Protein AF-A0A960UK74-F1 (afdb_monomer_lite)

pLDDT: mean 92.97, std 7.19, range [62.62, 98.44]

Radius of gyration: 13.46 Å; chains: 1; bounding box: 28×27×34 Å

Foldseek 3Di:
DPPFKDADCPDPPVVVVRHPPIAGACVPDPFDDDVPFTFDGQAADPPSDTHDPVDDDDGARDPPRPPD

Sequence (68 aa):
ATAAAWRYPSPSEAFVAIKDCLCFYPSRMDAVFVDDEQARAQEGDFYGGWITKDIIGPFKGGAGTLGW

Secondary structure (DSSP, 8-state):
-TT-EEEBSS--GGGGGGBT-EEE-GGGSS--EETTEEPEEPSSSSS--EE-TT--S--SSSTT-TT-

Structure (mmCIF, N/CA/C/O backbone):
data_AF-A0A960UK74-F1
#
_entry.id   AF-A0A960UK74-F1
#
loop_
_atom_site.group_PDB
_atom_site.id
_atom_site.type_symbol
_atom_site.label_atom_id
_atom_site.label_alt_id
_atom_site.label_comp_id
_atom_site.label_asym_id
_atom_site.label_entity_id
_atom_site.label_seq_id
_atom_site.pdbx_PDB_ins_code
_atom_site.Cartn_x
_atom_site.Cartn_y
_atom_site.Cartn_z
_atom_site.occupancy
_atom_site.B_iso_or_equiv
_atom_site.auth_seq_id
_atom_site.auth_comp_id
_atom_site.auth_asym_id
_atom_site.auth_atom_id
_atom_site.pdbx_PDB_model_num
ATOM 1 N N . ALA A 1 1 ? -9.395 12.172 -3.418 1.00 68.94 1 ALA A N 1
ATOM 2 C CA . ALA A 1 1 ? -8.152 12.247 -2.624 1.00 68.94 1 ALA A CA 1
ATOM 3 C C . ALA A 1 1 ? -6.983 12.644 -3.526 1.00 68.94 1 ALA A C 1
ATOM 5 O O . ALA A 1 1 ? -6.876 12.111 -4.624 1.00 68.94 1 ALA A O 1
ATOM 6 N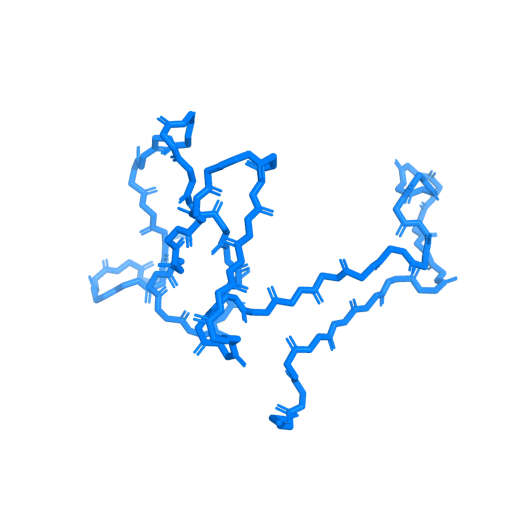 N . THR A 1 2 ? -6.128 13.577 -3.102 1.00 83.81 2 THR A N 1
ATOM 7 C CA . THR A 1 2 ? -4.928 13.979 -3.865 1.00 83.81 2 THR A CA 1
ATOM 8 C C . THR A 1 2 ? -3.771 13.029 -3.545 1.00 83.81 2 THR A C 1
ATOM 10 O O . THR A 1 2 ? -3.557 12.712 -2.377 1.00 83.81 2 THR A O 1
ATOM 13 N N . ALA A 1 3 ? -3.036 12.564 -4.563 1.00 88.88 3 ALA A N 1
ATOM 14 C CA . ALA A 1 3 ? -1.867 11.680 -4.417 1.00 88.88 3 ALA A CA 1
ATOM 15 C C . ALA A 1 3 ? -2.116 10.414 -3.560 1.00 88.88 3 ALA A C 1
ATOM 17 O O . ALA A 1 3 ? -1.304 10.053 -2.714 1.00 88.88 3 ALA A O 1
ATOM 18 N N . ALA A 1 4 ? -3.267 9.757 -3.739 1.00 93.69 4 ALA A N 1
ATOM 19 C CA . ALA A 1 4 ? -3.644 8.569 -2.964 1.00 93.69 4 ALA A CA 1
ATOM 20 C C . ALA A 1 4 ? -3.143 7.239 -3.552 1.00 93.69 4 ALA A C 1
ATOM 22 O O . ALA A 1 4 ? -3.219 6.220 -2.872 1.00 93.69 4 ALA A O 1
ATOM 23 N N . ALA A 1 5 ? -2.652 7.246 -4.792 1.00 95.31 5 ALA A N 1
ATOM 24 C CA . ALA A 1 5 ? -2.214 6.057 -5.509 1.00 95.31 5 ALA A CA 1
ATOM 25 C C . ALA A 1 5 ? -0.944 6.333 -6.317 1.00 95.31 5 ALA A C 1
ATOM 27 O O . ALA A 1 5 ? -0.685 7.471 -6.717 1.00 95.31 5 ALA A O 1
ATOM 28 N N . TRP A 1 6 ? -0.178 5.280 -6.579 1.00 95.19 6 TRP A N 1
ATOM 29 C CA . TRP A 1 6 ? 1.009 5.300 -7.423 1.00 95.19 6 TRP A CA 1
ATOM 30 C C . TRP A 1 6 ? 1.116 4.006 -8.233 1.00 95.19 6 TRP A C 1
ATOM 32 O O . TRP A 1 6 ? 0.399 3.034 -7.996 1.00 95.19 6 TRP A O 1
ATOM 42 N N . ARG A 1 7 ? 2.018 4.010 -9.214 1.00 96.50 7 ARG A N 1
ATOM 43 C CA . ARG A 1 7 ? 2.411 2.831 -9.992 1.00 96.50 7 ARG A CA 1
ATOM 44 C C . ARG A 1 7 ? 3.859 2.956 -10.429 1.00 96.50 7 ARG A C 1
ATOM 46 O O . ARG A 1 7 ? 4.406 4.060 -10.450 1.00 96.50 7 ARG A O 1
ATOM 53 N N . TYR A 1 8 ? 4.433 1.846 -10.869 1.00 97.12 8 TYR A N 1
ATOM 54 C CA . TYR A 1 8 ? 5.763 1.807 -11.467 1.00 97.12 8 TYR A CA 1
ATOM 55 C C . TYR A 1 8 ? 5.632 1.570 -12.982 1.00 97.12 8 TYR A C 1
ATOM 57 O O . TYR A 1 8 ? 5.456 0.427 -13.399 1.00 97.12 8 TYR A O 1
ATOM 65 N N . PRO A 1 9 ? 5.682 2.619 -13.831 1.00 97.50 9 PRO A N 1
ATOM 66 C CA . PRO A 1 9 ? 5.547 2.463 -15.287 1.00 97.50 9 PRO A CA 1
ATOM 67 C C . PRO A 1 9 ? 6.815 1.904 -15.955 1.00 97.50 9 PRO A C 1
ATOM 69 O O . PRO A 1 9 ? 6.762 1.353 -17.053 1.00 97.50 9 PRO A O 1
ATOM 72 N N . SER A 1 10 ? 7.964 2.046 -15.291 1.00 97.94 10 SER A N 1
ATOM 73 C CA . SER A 1 10 ? 9.264 1.550 -15.745 1.00 97.94 10 SER A CA 1
ATOM 74 C C . SER A 1 10 ? 10.036 0.950 -14.560 1.00 97.94 10 SER A C 1
ATOM 76 O O . SER A 1 10 ? 10.998 1.564 -14.093 1.00 97.94 10 SER A O 1
ATOM 78 N N . PRO A 1 11 ? 9.582 -0.191 -14.002 1.00 97.81 11 PRO A N 1
ATOM 79 C CA . PRO A 1 11 ? 10.284 -0.866 -12.911 1.00 97.81 11 PRO A CA 1
ATOM 80 C C . PRO A 1 11 ? 11.627 -1.441 -13.393 1.00 97.81 11 PRO A C 1
ATOM 82 O O . PRO A 1 11 ? 11.829 -1.639 -14.593 1.00 97.81 11 PRO A O 1
ATOM 85 N N . SER A 1 12 ? 12.547 -1.729 -12.467 1.00 98.19 12 SER A N 1
ATOM 86 C CA . SER A 1 12 ? 13.756 -2.489 -12.808 1.00 98.19 12 SER A CA 1
ATOM 87 C C . SER A 1 12 ? 13.405 -3.933 -13.182 1.00 98.19 12 SER A C 1
ATOM 89 O O . SER A 1 12 ? 12.311 -4.416 -12.887 1.00 98.19 12 SER A O 1
ATOM 91 N N . GLU A 1 13 ? 14.338 -4.628 -13.830 1.00 98.12 13 GLU A N 1
ATOM 92 C CA . GLU A 1 13 ? 14.118 -5.960 -14.407 1.00 98.12 13 GLU A CA 1
ATOM 93 C C . GLU A 1 13 ? 13.524 -6.969 -13.408 1.00 98.12 13 GLU A C 1
ATOM 95 O O . GLU A 1 13 ? 12.542 -7.641 -13.716 1.00 98.12 13 GLU A O 1
ATOM 100 N N . ALA A 1 14 ? 14.033 -6.994 -12.171 1.00 98.44 14 ALA A N 1
ATOM 101 C CA . ALA A 1 14 ? 13.547 -7.883 -11.112 1.00 98.44 14 ALA A CA 1
ATOM 102 C C . ALA A 1 14 ? 12.086 -7.622 -10.680 1.00 98.44 14 ALA A C 1
ATOM 104 O O . ALA A 1 14 ? 11.467 -8.487 -10.066 1.00 98.44 14 ALA A O 1
ATOM 105 N N . PHE A 1 15 ? 11.523 -6.451 -10.997 1.00 97.62 15 PHE A N 1
ATOM 106 C CA . PHE A 1 15 ? 10.174 -6.030 -10.607 1.00 97.62 15 PHE A CA 1
ATOM 107 C C . PHE A 1 15 ? 9.250 -5.809 -11.810 1.00 97.62 15 PHE A C 1
ATOM 109 O O . PHE A 1 15 ? 8.211 -5.162 -11.688 1.00 97.62 15 PHE A O 1
ATOM 116 N N . VAL A 1 16 ? 9.577 -6.357 -12.985 1.00 98.00 16 VAL A N 1
ATOM 117 C CA . VAL A 1 16 ? 8.729 -6.205 -14.180 1.00 98.00 16 VAL A CA 1
ATOM 118 C C . VAL A 1 16 ? 7.299 -6.718 -13.961 1.00 98.00 16 VAL A C 1
ATOM 120 O O . VAL A 1 16 ? 6.359 -6.187 -14.547 1.00 98.00 16 VAL A O 1
ATOM 123 N N . ALA A 1 17 ? 7.124 -7.691 -13.059 1.00 98.25 17 ALA A N 1
ATOM 124 C CA . ALA A 1 17 ? 5.831 -8.270 -12.703 1.00 98.25 17 ALA A CA 1
ATOM 125 C C . ALA A 1 17 ? 4.835 -7.258 -12.106 1.00 98.25 17 ALA A C 1
ATOM 127 O O . ALA A 1 17 ? 3.635 -7.485 -12.195 1.00 98.25 17 ALA A O 1
ATOM 128 N N . ILE A 1 18 ? 5.312 -6.148 -11.525 1.00 97.56 18 ILE A N 1
ATOM 129 C CA . ILE A 1 18 ? 4.452 -5.098 -10.952 1.00 97.56 18 ILE A CA 1
ATOM 130 C C . ILE A 1 18 ? 4.305 -3.880 -11.874 1.00 97.56 18 ILE A C 1
ATOM 132 O O . ILE A 1 18 ? 3.837 -2.823 -11.440 1.00 97.56 18 ILE A O 1
ATOM 136 N N . LYS A 1 19 ? 4.736 -3.987 -13.140 1.00 98.06 19 LYS A N 1
ATOM 137 C CA . LYS A 1 19 ? 4.597 -2.900 -14.109 1.00 98.06 19 LYS A CA 1
ATOM 138 C C . LYS A 1 19 ? 3.128 -2.506 -14.233 1.00 98.06 19 LYS A C 1
ATOM 140 O O . LYS A 1 19 ? 2.262 -3.347 -14.440 1.00 98.06 19 LYS A O 1
ATOM 145 N N . ASP A 1 20 ? 2.878 -1.205 -14.120 1.00 96.75 20 ASP A N 1
ATOM 146 C CA . ASP A 1 20 ? 1.550 -0.593 -14.207 1.00 96.75 20 ASP A CA 1
ATOM 147 C C . ASP A 1 20 ? 0.524 -1.058 -13.152 1.00 96.75 20 ASP A C 1
ATOM 149 O O . ASP A 1 20 ? -0.593 -0.536 -13.134 1.00 96.75 20 ASP A O 1
ATOM 153 N N . CYS A 1 21 ? 0.904 -1.936 -12.213 1.00 97.19 21 CYS A N 1
ATOM 154 C CA . CYS A 1 21 ? 0.096 -2.245 -11.039 1.00 97.19 21 CYS A CA 1
ATOM 155 C C . CYS A 1 21 ? -0.105 -0.985 -10.193 1.00 97.19 21 CYS A C 1
ATOM 157 O O . CYS A 1 21 ? 0.832 -0.218 -9.947 1.00 97.19 21 CYS A O 1
ATOM 159 N N . LEU A 1 22 ? -1.340 -0.786 -9.739 1.00 95.31 22 LEU A N 1
ATOM 160 C CA . LEU A 1 22 ? -1.692 0.311 -8.851 1.00 95.31 22 LEU A CA 1
ATOM 161 C C . LEU A 1 22 ? -1.472 -0.112 -7.404 1.00 95.31 22 LEU A C 1
ATOM 163 O O . LEU A 1 22 ? -1.917 -1.177 -6.985 1.00 95.31 22 LEU A O 1
ATOM 167 N N . CYS A 1 23 ? -0.845 0.767 -6.638 1.00 94.31 23 CYS A N 1
ATOM 168 C CA . CYS A 1 23 ? -0.832 0.705 -5.187 1.00 94.31 23 CYS A CA 1
ATOM 169 C C . CYS A 1 23 ? -1.428 2.003 -4.640 1.00 94.31 23 CYS A C 1
ATOM 171 O O . CYS A 1 23 ? -1.399 3.037 -5.313 1.00 94.31 23 CYS A O 1
AT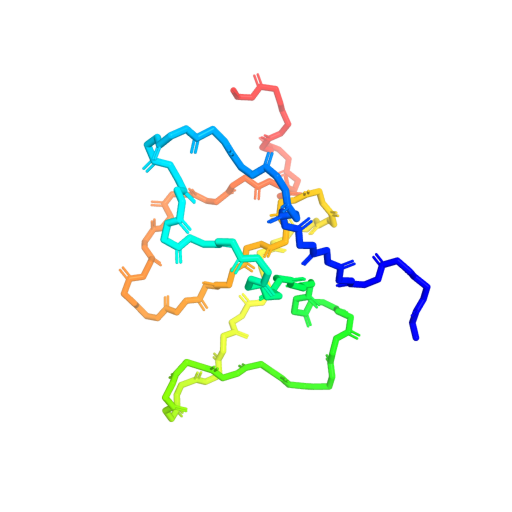OM 173 N N . PHE A 1 24 ? -2.025 1.952 -3.456 1.00 95.12 24 PHE A N 1
ATOM 174 C CA . PHE A 1 24 ? -2.716 3.091 -2.865 1.00 95.12 24 PHE A CA 1
ATOM 175 C C . PHE A 1 24 ? -2.756 3.004 -1.347 1.00 95.12 24 PHE A C 1
ATOM 177 O O . PHE A 1 24 ? -2.598 1.933 -0.770 1.00 95.12 24 PHE A O 1
ATOM 184 N N . TYR A 1 25 ? -2.970 4.151 -0.708 1.00 95.62 25 TYR A N 1
ATOM 185 C CA . TYR A 1 25 ? -3.078 4.257 0.744 1.00 95.62 25 TYR A CA 1
ATOM 186 C C . TYR A 1 25 ? -4.460 3.789 1.217 1.00 95.62 25 TYR A C 1
ATOM 188 O O . TYR A 1 25 ? -5.446 4.457 0.885 1.00 95.62 25 TYR A O 1
ATOM 196 N N . PRO A 1 26 ? -4.571 2.727 2.044 1.00 95.50 26 PRO A N 1
ATOM 197 C CA . PRO A 1 26 ? -5.860 2.335 2.613 1.00 95.50 26 PRO A CA 1
ATOM 198 C C . PRO A 1 26 ? -6.477 3.422 3.494 1.00 95.50 26 PRO A C 1
ATOM 200 O O . PRO A 1 26 ? -7.692 3.562 3.518 1.00 95.50 26 PRO A O 1
ATOM 203 N N . SER A 1 27 ? -5.648 4.259 4.135 1.00 94.00 27 SER A N 1
ATOM 204 C CA . SER A 1 27 ? -6.087 5.422 4.924 1.00 94.00 27 SER A CA 1
ATOM 205 C C . SER A 1 27 ? -6.832 6.488 4.106 1.00 94.00 27 SER A C 1
ATOM 207 O O . SER A 1 27 ? -7.431 7.392 4.684 1.00 94.00 27 SER A O 1
ATOM 209 N N . ARG A 1 28 ? -6.796 6.410 2.767 1.00 95.50 28 ARG A N 1
ATOM 210 C CA . ARG A 1 28 ? -7.411 7.380 1.843 1.00 95.50 28 ARG A CA 1
ATOM 211 C C . ARG A 1 28 ? -8.532 6.795 0.988 1.00 95.50 28 ARG A C 1
ATOM 213 O O . ARG A 1 28 ? -8.965 7.458 0.044 1.00 95.50 28 ARG A O 1
ATOM 220 N N . MET A 1 29 ? -8.966 5.578 1.297 1.00 94.56 29 MET A N 1
ATOM 221 C CA . MET A 1 29 ? -10.073 4.889 0.639 1.00 94.56 29 MET A CA 1
ATOM 222 C C . MET A 1 29 ? -11.183 4.623 1.653 1.00 94.56 29 MET A C 1
ATOM 224 O O . MET A 1 29 ? -10.912 4.518 2.846 1.00 94.56 29 MET A O 1
ATOM 228 N N . ASP A 1 30 ? -12.419 4.468 1.179 1.00 95.88 30 ASP A N 1
ATOM 229 C CA . ASP A 1 30 ? -13.538 4.093 2.053 1.00 95.88 30 ASP A CA 1
ATOM 230 C C . ASP A 1 30 ? -13.365 2.661 2.588 1.00 95.88 30 ASP A C 1
ATOM 232 O O . ASP A 1 30 ? -13.636 2.386 3.757 1.00 95.88 30 ASP A O 1
ATOM 236 N N . ALA A 1 31 ? -12.871 1.749 1.741 1.00 96.00 31 ALA A N 1
ATOM 237 C CA . ALA A 1 31 ? -12.491 0.395 2.120 1.00 96.00 31 ALA A CA 1
ATOM 238 C C . ALA A 1 31 ? -11.479 -0.205 1.130 1.00 96.00 31 ALA A C 1
ATOM 240 O O . ALA A 1 31 ? -11.490 0.111 -0.061 1.00 96.00 31 ALA A O 1
ATOM 241 N N . VAL A 1 32 ? -10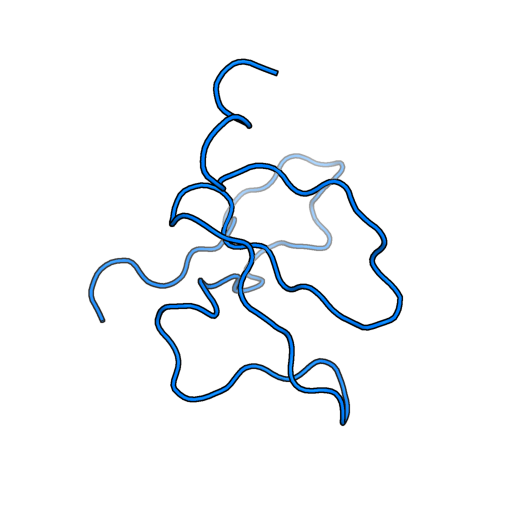.616 -1.091 1.631 1.00 96.69 32 VAL A N 1
ATOM 242 C CA . VAL A 1 32 ? -9.635 -1.848 0.842 1.00 96.69 32 VAL A CA 1
ATOM 243 C C . VAL A 1 32 ? -9.732 -3.307 1.240 1.00 96.69 32 VAL A C 1
ATOM 245 O O 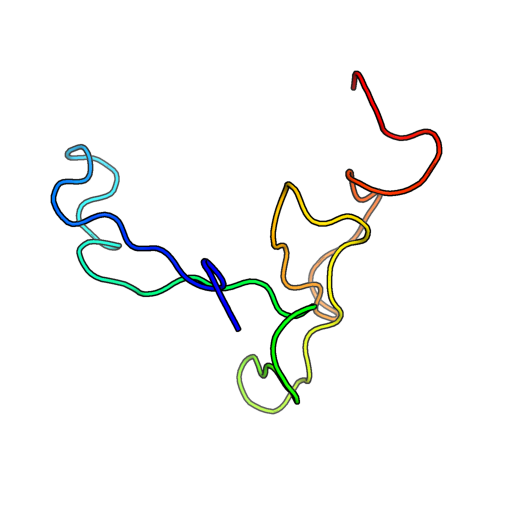. VAL A 1 32 ? -9.699 -3.608 2.432 1.00 96.69 32 VAL A O 1
ATOM 248 N N . PHE A 1 33 ? -9.836 -4.193 0.255 1.00 97.56 33 PHE A N 1
ATOM 249 C CA . PHE A 1 33 ? -9.998 -5.623 0.478 1.00 97.56 33 PHE A CA 1
ATOM 250 C C . PHE A 1 33 ? -8.884 -6.413 -0.205 1.00 97.56 33 PHE A C 1
ATOM 252 O O . PHE A 1 33 ? -8.465 -6.078 -1.315 1.00 97.56 33 PHE A O 1
ATOM 259 N N . VAL A 1 34 ? -8.425 -7.460 0.475 1.00 97.00 34 VAL A N 1
ATOM 260 C CA . VAL A 1 34 ? -7.636 -8.553 -0.092 1.00 97.00 34 VAL A CA 1
ATOM 261 C C . VAL A 1 34 ? -8.536 -9.779 -0.032 1.00 97.00 34 VAL A C 1
ATOM 263 O O . VAL A 1 34 ? -8.858 -10.252 1.057 1.00 97.00 34 VAL A O 1
ATOM 266 N N . ASP A 1 35 ? -9.002 -10.230 -1.195 1.00 96.38 35 ASP A N 1
ATOM 267 C CA . ASP A 1 35 ? -10.121 -11.169 -1.309 1.00 96.38 35 ASP A CA 1
ATOM 268 C C . ASP A 1 35 ? -11.346 -10.668 -0.512 1.00 96.38 35 ASP A C 1
ATOM 270 O O . ASP A 1 35 ? -11.838 -9.569 -0.775 1.00 96.38 35 ASP A O 1
ATOM 274 N N . ASP A 1 36 ? -11.807 -11.431 0.482 1.00 97.50 36 ASP A N 1
ATOM 275 C CA . ASP A 1 36 ? -12.936 -11.083 1.357 1.00 97.50 36 ASP A CA 1
ATOM 276 C C . ASP A 1 36 ? -12.512 -10.361 2.652 1.00 97.50 36 ASP A C 1
ATOM 278 O O . ASP A 1 36 ? -13.344 -10.036 3.503 1.00 97.50 36 ASP A O 1
ATOM 282 N N . GLU A 1 37 ? -11.214 -10.116 2.849 1.00 98.38 37 GLU A N 1
ATOM 283 C CA . GLU A 1 37 ? -10.688 -9.508 4.066 1.00 98.38 37 GLU A CA 1
ATOM 284 C C . GLU A 1 37 ? -10.443 -8.008 3.897 1.00 98.38 37 GLU A C 1
ATOM 286 O O . GLU A 1 37 ? -9.641 -7.580 3.067 1.00 98.38 37 GLU A O 1
ATOM 291 N N . GLN A 1 38 ? -11.076 -7.194 4.746 1.00 98.19 38 GLN A N 1
ATOM 292 C CA . GLN A 1 38 ? -10.794 -5.763 4.794 1.00 98.19 38 GLN A CA 1
ATOM 293 C C . GLN A 1 38 ? -9.420 -5.502 5.428 1.00 98.19 38 GLN A C 1
ATOM 295 O O . G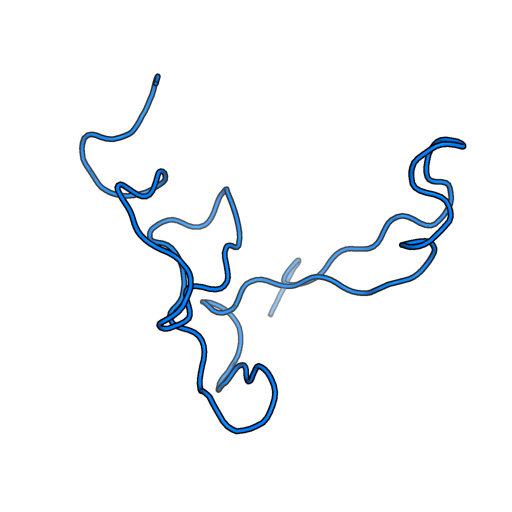LN A 1 38 ? -9.199 -5.779 6.609 1.00 98.19 38 GLN A O 1
ATOM 300 N N . ALA A 1 39 ? -8.511 -4.909 4.658 1.00 97.62 39 ALA A N 1
ATOM 301 C CA . ALA A 1 39 ? -7.188 -4.535 5.131 1.00 97.62 39 ALA A CA 1
ATOM 302 C C . ALA A 1 39 ? -7.262 -3.331 6.080 1.00 97.62 39 ALA A C 1
ATOM 304 O O . ALA A 1 39 ? -7.915 -2.321 5.802 1.00 97.62 39 ALA A O 1
ATOM 305 N N . ARG A 1 40 ? -6.526 -3.403 7.192 1.00 96.75 40 ARG A N 1
ATOM 306 C CA . ARG A 1 40 ? -6.320 -2.262 8.090 1.00 96.75 40 ARG A CA 1
ATOM 307 C C . ARG A 1 40 ? -5.174 -1.404 7.566 1.00 96.75 40 ARG A C 1
ATOM 309 O O . ARG A 1 40 ? -4.120 -1.927 7.209 1.00 96.75 40 ARG A O 1
ATOM 316 N N . ALA A 1 41 ? -5.356 -0.086 7.559 1.00 95.62 41 ALA A N 1
ATOM 317 C CA . ALA A 1 41 ? -4.277 0.829 7.208 1.00 95.62 41 ALA A CA 1
ATOM 318 C C . ALA A 1 41 ? -3.125 0.704 8.217 1.00 95.62 41 ALA A C 1
ATOM 320 O O . ALA A 1 41 ? -3.348 0.754 9.430 1.00 95.62 41 ALA A O 1
ATOM 321 N N . GLN A 1 42 ? -1.898 0.551 7.718 1.00 94.94 42 GLN A N 1
ATOM 322 C CA . GLN A 1 42 ? -0.705 0.753 8.536 1.00 94.94 42 GLN A CA 1
ATOM 323 C C . GLN A 1 42 ? -0.687 2.193 9.058 1.00 94.94 42 GLN A C 1
ATOM 325 O O . GLN A 1 42 ? -1.011 3.118 8.318 1.00 94.94 42 GLN A O 1
ATOM 330 N N . GLU A 1 43 ? -0.343 2.376 10.335 1.00 92.75 43 GLU A N 1
ATOM 331 C CA . GLU A 1 43 ? -0.333 3.700 10.958 1.00 92.75 43 GLU A CA 1
ATOM 332 C C . GLU A 1 43 ? 0.664 4.637 10.258 1.00 92.75 43 GLU A C 1
ATOM 334 O O . GLU A 1 43 ? 1.741 4.220 9.823 1.00 92.75 43 GLU A O 1
ATOM 339 N N . GLY A 1 44 ? 0.295 5.914 10.162 1.00 88.00 44 GLY A N 1
ATOM 340 C CA . GLY A 1 44 ? 1.033 6.917 9.405 1.00 88.00 44 GLY A CA 1
ATOM 341 C C . GLY A 1 44 ? 0.782 6.843 7.895 1.00 88.00 44 GLY A C 1
ATOM 342 O O . GLY A 1 44 ? 0.250 5.879 7.360 1.00 88.00 44 GLY A O 1
ATOM 343 N N . ASP A 1 45 ? 1.201 7.888 7.185 1.00 84.06 45 ASP A N 1
ATOM 344 C CA . ASP A 1 45 ? 0.901 8.074 5.755 1.00 84.06 45 ASP A CA 1
ATOM 345 C C . ASP A 1 45 ? 2.141 7.904 4.855 1.00 84.06 45 ASP A C 1
ATOM 347 O O . ASP A 1 45 ? 2.129 8.285 3.689 1.00 84.06 45 ASP A O 1
ATOM 351 N N . PHE A 1 46 ? 3.233 7.346 5.391 1.00 87.31 46 PHE A N 1
ATOM 352 C CA . PHE A 1 46 ? 4.485 7.165 4.645 1.00 87.31 46 PHE A CA 1
ATOM 353 C C . PHE A 1 46 ? 4.561 5.821 3.905 1.00 87.31 46 PHE A C 1
ATOM 355 O O . PHE A 1 46 ? 4.977 5.781 2.753 1.00 87.31 46 PHE A O 1
ATOM 362 N N . TYR A 1 47 ? 4.174 4.716 4.555 1.00 89.88 47 TYR A N 1
ATOM 363 C CA . TYR A 1 47 ? 4.376 3.364 4.010 1.00 89.88 47 TYR A CA 1
ATOM 364 C C . TYR A 1 47 ? 3.209 2.857 3.157 1.00 89.88 47 TYR A C 1
ATOM 366 O O . TYR A 1 47 ? 3.421 2.025 2.281 1.00 89.88 47 TYR A O 1
ATOM 374 N N . GLY A 1 48 ? 1.981 3.320 3.421 1.00 93.12 48 GLY A N 1
ATOM 375 C CA . GLY A 1 48 ? 0.791 2.871 2.691 1.00 93.12 48 GLY A CA 1
ATOM 376 C C . GLY A 1 48 ? 0.522 1.369 2.797 1.00 93.12 48 GLY A C 1
ATOM 377 O O . GLY A 1 48 ? 0.004 0.789 1.851 1.00 93.12 48 GLY A O 1
ATOM 378 N N . GLY A 1 49 ? 0.897 0.738 3.916 1.00 94.94 49 GLY A N 1
ATOM 379 C CA . GLY A 1 49 ? 0.777 -0.707 4.118 1.00 94.94 49 GLY A CA 1
ATOM 380 C C . GLY A 1 49 ? -0.657 -1.186 4.351 1.00 94.94 49 GLY A C 1
ATOM 381 O O . GLY A 1 49 ? -1.483 -0.483 4.939 1.00 94.94 49 GLY A O 1
ATOM 382 N N . TRP A 1 50 ? -0.933 -2.399 3.868 1.00 96.50 50 TRP A N 1
ATOM 383 C CA . TRP A 1 50 ? -2.236 -3.065 3.909 1.00 96.50 50 TRP A CA 1
ATOM 384 C C . TRP A 1 50 ? -2.135 -4.226 4.894 1.00 96.50 50 TRP A C 1
ATOM 386 O O . TRP A 1 50 ? -1.612 -5.276 4.545 1.00 96.50 50 TRP A O 1
ATOM 396 N N . ILE A 1 51 ? -2.565 -4.039 6.140 1.00 96.81 51 ILE A N 1
ATOM 397 C CA . ILE A 1 51 ? -2.397 -5.055 7.182 1.00 96.81 51 ILE A CA 1
ATOM 398 C C . ILE A 1 51 ? -3.601 -6.001 7.178 1.00 96.81 51 ILE A C 1
ATOM 400 O O . ILE A 1 51 ? -4.705 -5.603 7.559 1.00 96.81 51 ILE A O 1
ATOM 404 N N . THR A 1 52 ? -3.361 -7.256 6.802 1.00 97.81 52 THR A N 1
ATOM 405 C CA . THR A 1 52 ? -4.298 -8.385 6.926 1.00 97.81 52 THR A CA 1
ATOM 406 C C . THR A 1 52 ?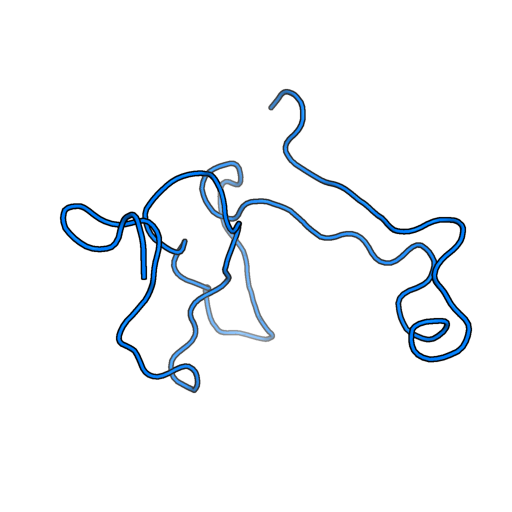 -3.943 -9.264 8.135 1.00 97.81 52 THR A C 1
ATOM 408 O O . THR A 1 52 ? -2.957 -9.011 8.832 1.00 97.81 52 THR A O 1
ATOM 411 N N . LYS A 1 53 ? -4.734 -10.307 8.409 1.00 97.06 53 LYS A N 1
ATOM 412 C CA . LYS A 1 53 ? -4.521 -11.296 9.478 1.00 97.06 53 LYS A CA 1
ATOM 413 C C . LYS A 1 53 ? -3.208 -12.060 9.315 1.00 97.06 53 LYS A C 1
ATOM 415 O O . LYS A 1 53 ? -2.637 -12.500 10.308 1.00 97.06 53 LYS A O 1
ATOM 420 N N . ASP A 1 54 ? -2.738 -12.188 8.076 1.00 97.19 54 ASP A N 1
ATOM 421 C CA . ASP A 1 54 ? -1.530 -12.936 7.730 1.00 97.19 54 ASP A CA 1
ATOM 422 C C . ASP A 1 54 ? -0.253 -12.101 7.929 1.00 97.19 54 ASP A C 1
ATOM 424 O O . ASP A 1 54 ? 0.856 -12.636 7.933 1.00 97.19 54 ASP A O 1
ATOM 428 N N . ILE A 1 55 ? -0.391 -10.784 8.121 1.00 95.69 55 ILE A N 1
ATOM 429 C CA . ILE A 1 55 ? 0.727 -9.860 8.304 1.00 95.69 55 ILE A CA 1
ATOM 430 C C . ILE A 1 55 ? 0.903 -9.562 9.797 1.00 95.69 55 ILE A C 1
ATOM 432 O O . ILE A 1 55 ? 0.080 -8.894 10.425 1.00 95.69 55 ILE A O 1
ATOM 436 N N . ILE A 1 56 ? 2.009 -10.046 10.368 1.00 94.69 56 ILE A N 1
ATOM 437 C CA . ILE A 1 56 ? 2.335 -9.915 11.794 1.00 94.69 56 ILE A CA 1
ATOM 438 C C . ILE A 1 56 ? 3.353 -8.789 12.010 1.00 94.69 56 ILE A C 1
ATOM 440 O O . ILE A 1 56 ? 4.309 -8.644 11.251 1.00 94.69 56 ILE A O 1
ATOM 444 N N . GLY A 1 57 ? 3.122 -7.974 13.042 1.00 91.62 57 GLY A N 1
ATOM 445 C CA . GLY A 1 57 ? 3.964 -6.827 13.384 1.00 91.62 57 GLY A CA 1
ATOM 446 C C . GLY A 1 57 ? 5.290 -7.198 14.067 1.00 91.62 57 GLY A C 1
ATOM 447 O O . GLY A 1 57 ? 5.623 -8.378 14.192 1.00 91.62 57 GLY A O 1
ATOM 448 N N . PRO A 1 58 ? 6.040 -6.197 14.565 1.00 91.38 58 PRO A N 1
ATOM 449 C CA . PRO A 1 58 ? 5.657 -4.787 14.706 1.00 91.38 58 PRO A CA 1
ATOM 450 C C . PRO A 1 58 ? 5.625 -4.019 13.375 1.00 91.38 58 PRO A C 1
ATOM 452 O O . PRO A 1 58 ? 6.353 -4.340 12.440 1.00 91.38 58 PRO A O 1
ATOM 455 N N . PHE A 1 59 ? 4.786 -2.983 13.294 1.00 91.31 59 PHE A N 1
ATOM 456 C CA . PHE A 1 59 ? 4.624 -2.161 12.089 1.00 91.31 59 PHE A CA 1
ATOM 457 C C . PHE A 1 59 ? 5.270 -0.788 12.263 1.00 91.31 59 PHE A C 1
ATOM 459 O O . PHE A 1 59 ? 5.115 -0.161 13.308 1.00 91.31 59 PHE A O 1
ATOM 466 N N . LYS A 1 60 ? 5.962 -0.302 11.227 1.00 91.44 60 LYS A N 1
ATOM 467 C CA . LYS A 1 60 ? 6.485 1.074 11.187 1.00 91.44 60 LYS A CA 1
ATOM 468 C C . LYS A 1 60 ? 5.360 2.086 10.927 1.00 91.44 60 LYS A C 1
ATOM 470 O O . LYS A 1 60 ? 4.298 1.724 10.435 1.00 91.44 60 LYS A O 1
ATOM 475 N N . GLY A 1 61 ? 5.630 3.362 11.170 1.00 88.25 61 GLY A N 1
ATOM 476 C CA . GLY A 1 61 ? 4.759 4.489 10.825 1.00 88.25 61 GLY A CA 1
ATOM 477 C C . GLY A 1 61 ? 3.922 5.032 11.986 1.00 88.25 61 GLY A C 1
ATOM 478 O O . GLY A 1 61 ? 3.576 6.211 11.963 1.00 88.25 61 GLY A O 1
ATOM 479 N N . GLY A 1 62 ? 3.699 4.235 13.034 1.00 87.56 62 GLY A N 1
ATOM 480 C CA . GLY A 1 62 ? 3.088 4.708 14.273 1.00 87.56 62 GLY A CA 1
ATOM 481 C C . GLY A 1 62 ? 4.045 5.442 15.209 1.00 87.56 62 GLY A C 1
ATOM 482 O O . GLY A 1 62 ? 5.272 5.420 15.030 1.00 87.56 62 GLY A O 1
ATOM 483 N N . ALA A 1 63 ? 3.486 6.091 16.231 1.00 86.44 63 ALA A N 1
ATOM 484 C CA . ALA A 1 63 ? 4.269 6.805 17.239 1.00 86.44 63 ALA A CA 1
ATOM 485 C C . ALA A 1 63 ? 5.353 5.900 17.864 1.00 86.44 63 ALA A C 1
ATOM 487 O O . ALA A 1 63 ? 5.093 4.768 18.261 1.00 86.44 63 ALA A O 1
ATOM 488 N N . GLY A 1 64 ? 6.592 6.394 17.940 1.00 86.12 64 GLY A N 1
ATOM 489 C CA . GLY A 1 64 ? 7.725 5.637 18.493 1.00 86.12 64 GLY A CA 1
ATOM 490 C C . GLY A 1 64 ? 8.405 4.649 17.532 1.00 86.12 64 GLY A C 1
ATOM 491 O O . GLY A 1 64 ? 9.330 3.959 17.948 1.00 86.12 64 GLY A O 1
ATOM 492 N N . THR A 1 65 ? 8.007 4.596 16.254 1.00 85.69 65 THR A N 1
ATOM 493 C CA . THR A 1 65 ? 8.612 3.702 15.235 1.00 85.69 65 THR A CA 1
ATOM 494 C C . THR A 1 65 ? 9.441 4.439 14.170 1.00 85.69 65 THR A C 1
ATOM 496 O O . THR A 1 65 ? 9.865 3.854 13.170 1.00 85.69 65 THR A O 1
ATOM 499 N N . LEU A 1 66 ? 9.674 5.741 14.366 1.00 75.00 66 LEU A N 1
ATOM 500 C CA . LEU A 1 66 ? 10.507 6.569 13.491 1.00 75.00 66 LEU A CA 1
ATOM 501 C C . LEU A 1 66 ? 11.996 6.261 13.721 1.00 75.00 66 LEU A C 1
ATOM 503 O O . LEU A 1 66 ? 12.443 6.199 14.862 1.00 75.00 66 LEU A O 1
ATOM 507 N N . GLY A 1 67 ? 12.770 6.118 12.640 1.00 69.31 67 GLY A N 1
ATOM 508 C CA . GLY A 1 67 ? 14.232 5.959 12.706 1.00 69.31 67 GLY A CA 1
ATOM 509 C C . GLY A 1 67 ? 14.754 4.533 12.928 1.00 69.31 67 GLY A C 1
ATOM 510 O O . GLY A 1 67 ? 15.946 4.381 13.172 1.00 69.31 67 GLY A O 1
ATOM 511 N N . TRP A 1 68 ? 13.888 3.517 12.839 1.00 62.62 68 TRP A N 1
ATOM 512 C CA . TRP A 1 68 ? 14.273 2.098 12.761 1.00 62.62 68 TRP A CA 1
ATOM 513 C C . TRP A 1 68 ? 15.039 1.749 11.490 1.00 62.62 68 TRP A C 1
ATOM 515 O O . TRP A 1 68 ? 14.485 2.046 10.399 1.00 62.62 68 TRP A O 1
#